Protein AF-A0A497L647-F1 (afdb_monomer_lite)

Radius of gyration: 16.7 Å; chains: 1; bounding box: 34×31×42 Å

Structure (mmCIF, N/CA/C/O backbone):
data_AF-A0A497L647-F1
#
_entry.id   AF-A0A497L647-F1
#
loop_
_atom_site.group_PDB
_atom_site.id
_atom_site.type_symbol
_atom_site.label_atom_id
_atom_site.label_alt_id
_atom_site.label_comp_id
_atom_site.label_asym_id
_atom_site.label_entity_id
_atom_site.label_seq_id
_atom_site.pdbx_PDB_ins_code
_atom_site.Cartn_x
_atom_site.Cartn_y
_atom_site.Cartn_z
_atom_site.occupancy
_atom_site.B_iso_or_equiv
_atom_site.auth_seq_id
_atom_site.auth_comp_id
_atom_site.auth_asym_id
_atom_site.auth_atom_id
_atom_site.pdbx_PDB_model_num
ATOM 1 N N . MET A 1 1 ? -9.710 12.854 12.905 1.00 36.41 1 MET A N 1
ATOM 2 C CA . MET A 1 1 ? -9.983 11.795 13.901 1.00 36.41 1 MET A CA 1
ATOM 3 C C . MET A 1 1 ? -8.810 10.831 13.827 1.00 36.41 1 MET A C 1
ATOM 5 O O . MET A 1 1 ? -8.595 10.288 12.757 1.00 36.41 1 MET A O 1
ATOM 9 N N . VAL A 1 2 ? -7.993 10.710 14.876 1.00 34.97 2 VAL A N 1
ATOM 10 C CA . VAL A 1 2 ? -6.838 9.792 14.886 1.00 34.97 2 VAL A CA 1
ATOM 11 C C . VAL A 1 2 ? -7.294 8.497 15.550 1.00 34.97 2 VAL A C 1
ATOM 13 O O . VAL A 1 2 ? -7.702 8.518 16.709 1.00 34.97 2 VAL A O 1
ATOM 16 N N . ALA A 1 3 ? -7.297 7.393 14.804 1.00 38.84 3 ALA A N 1
ATOM 17 C CA . ALA A 1 3 ? -7.645 6.078 15.328 1.00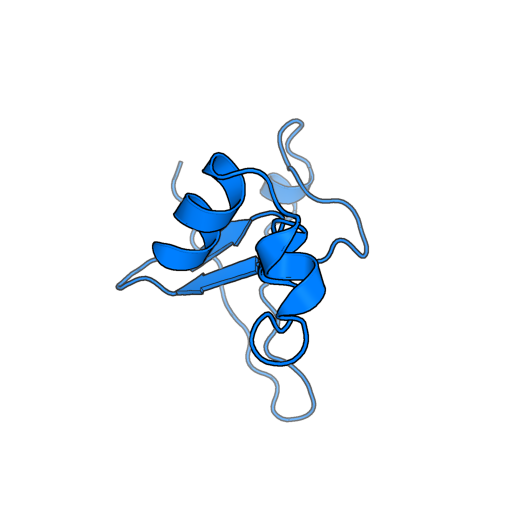 38.84 3 ALA A CA 1
ATOM 18 C C . ALA A 1 3 ? -6.356 5.325 15.670 1.00 38.84 3 ALA A C 1
ATOM 20 O O . ALA A 1 3 ? -5.589 4.960 14.785 1.00 38.84 3 ALA A O 1
ATOM 21 N N . VAL A 1 4 ? -6.117 5.098 16.960 1.00 47.81 4 VAL A N 1
ATOM 22 C CA . VAL A 1 4 ? -5.024 4.239 17.427 1.00 47.81 4 VAL A CA 1
ATOM 23 C C . VAL A 1 4 ? -5.541 2.805 17.455 1.00 47.81 4 VAL A C 1
ATOM 25 O O . VAL A 1 4 ? -6.577 2.537 18.065 1.00 47.81 4 VAL A O 1
ATOM 28 N N . THR A 1 5 ? -4.833 1.880 16.806 1.00 54.38 5 THR A N 1
ATOM 29 C CA . THR A 1 5 ? -5.181 0.457 16.841 1.00 54.38 5 THR A CA 1
ATOM 30 C C . THR A 1 5 ? -4.102 -0.398 17.502 1.00 54.38 5 THR A C 1
ATOM 32 O O . THR A 1 5 ? -2.930 -0.032 17.558 1.00 54.38 5 THR A O 1
ATOM 35 N N . ARG A 1 6 ? -4.510 -1.553 18.038 1.00 48.25 6 ARG A N 1
ATOM 36 C CA . ARG A 1 6 ? -3.637 -2.503 18.730 1.00 48.25 6 ARG A CA 1
ATOM 37 C C . ARG A 1 6 ? -3.212 -3.615 17.776 1.00 48.25 6 ARG A C 1
ATOM 39 O O . ARG A 1 6 ? -4.017 -4.482 17.422 1.00 48.25 6 ARG A O 1
ATOM 46 N N . ILE A 1 7 ? -1.927 -3.631 17.435 1.00 56.56 7 ILE A N 1
ATOM 47 C CA . ILE A 1 7 ? -1.288 -4.776 16.782 1.00 56.56 7 ILE A CA 1
ATOM 48 C C . ILE A 1 7 ? -1.172 -5.899 17.821 1.00 56.56 7 ILE A C 1
ATOM 50 O O . ILE A 1 7 ? -0.631 -5.696 18.910 1.00 56.56 7 ILE A O 1
ATOM 54 N N . LYS A 1 8 ? -1.721 -7.081 17.519 1.00 48.62 8 LYS A N 1
ATOM 55 C CA . LYS A 1 8 ? -1.481 -8.296 18.313 1.00 48.62 8 LYS A CA 1
ATOM 56 C C . LYS A 1 8 ? -0.509 -9.180 17.540 1.00 48.62 8 LYS A C 1
ATOM 58 O O . LYS A 1 8 ? -0.824 -9.630 16.441 1.00 48.62 8 LYS A O 1
ATOM 63 N N . PHE A 1 9 ? 0.652 -9.434 18.132 1.00 48.41 9 PHE A N 1
ATOM 64 C CA . PHE A 1 9 ? 1.636 -10.371 17.602 1.00 48.41 9 PHE A CA 1
ATOM 65 C C . PHE A 1 9 ? 1.301 -11.786 18.085 1.00 48.41 9 PHE A C 1
ATOM 67 O O . PHE A 1 9 ? 1.144 -12.008 19.284 1.00 48.41 9 PHE A O 1
ATOM 74 N N . PHE A 1 10 ? 1.169 -12.732 17.153 1.00 49.25 10 PHE A N 1
ATOM 75 C CA . PHE A 1 10 ? 1.057 -14.161 17.448 1.00 49.25 10 PHE A CA 1
ATOM 76 C C . PHE A 1 10 ? 2.273 -14.884 16.870 1.00 49.25 10 PHE A C 1
ATOM 78 O O . PHE A 1 10 ? 2.581 -14.735 15.691 1.00 49.25 10 PHE A O 1
ATOM 85 N N . GLU A 1 11 ? 2.935 -15.698 17.692 1.00 51.72 11 GLU A N 1
ATOM 86 C CA . GLU A 1 11 ? 4.219 -16.339 17.365 1.00 51.72 11 GLU A CA 1
ATOM 87 C C . GLU A 1 11 ? 4.155 -17.395 16.247 1.00 51.72 11 GLU A C 1
ATOM 89 O O . GLU A 1 11 ? 5.199 -17.844 15.787 1.00 51.72 11 GLU A O 1
ATOM 94 N N . LYS A 1 12 ? 2.965 -17.816 15.790 1.00 51.97 12 LYS A N 1
ATOM 95 C CA . LYS A 1 12 ? 2.839 -18.956 14.860 1.00 51.97 12 LYS A CA 1
ATOM 96 C C . LYS A 1 12 ? 2.573 -18.633 13.390 1.00 51.97 12 LYS A C 1
ATOM 98 O O . LYS A 1 12 ? 2.838 -19.506 12.575 1.00 51.97 12 LYS A O 1
ATOM 103 N N . SER A 1 13 ? 2.111 -17.434 13.031 1.00 53.38 13 SER A N 1
ATOM 104 C CA . SER A 1 13 ? 2.014 -16.987 11.627 1.00 53.38 13 SER A CA 1
ATOM 105 C C . SER A 1 13 ? 1.347 -15.608 11.551 1.00 53.38 13 SER A C 1
ATOM 107 O O . SER A 1 13 ? 0.137 -15.502 11.761 1.00 53.38 13 SER A O 1
ATOM 109 N N . GLY A 1 14 ? 2.120 -14.576 11.212 1.00 59.03 14 GLY A N 1
ATOM 110 C CA . GLY A 1 14 ? 1.619 -13.267 10.783 1.00 59.03 14 GLY A CA 1
ATOM 111 C C . GLY A 1 14 ? 1.190 -12.328 11.913 1.00 59.03 14 GLY A C 1
ATOM 112 O O . GLY A 1 14 ? 0.251 -12.599 12.663 1.00 59.03 14 GLY A O 1
ATOM 113 N N . ALA A 1 15 ? 1.848 -11.172 12.003 1.00 68.19 15 ALA A N 1
ATOM 114 C CA . ALA A 1 15 ? 1.294 -10.039 12.733 1.00 68.19 15 ALA A CA 1
ATOM 115 C C . ALA A 1 15 ? -0.056 -9.663 12.103 1.00 68.19 15 ALA A C 1
ATOM 117 O O . ALA A 1 15 ? -0.172 -9.594 10.881 1.00 68.19 15 ALA A O 1
ATOM 118 N N . ARG A 1 16 ? -1.086 -9.439 12.926 1.00 74.88 16 ARG A N 1
ATOM 119 C CA . ARG A 1 16 ? -2.398 -8.982 12.449 1.00 74.88 16 ARG A CA 1
ATOM 120 C C . ARG A 1 16 ? -2.672 -7.582 12.969 1.00 74.88 16 ARG A C 1
ATOM 122 O O . ARG A 1 16 ? -2.624 -7.339 14.182 1.00 74.88 16 ARG A O 1
ATOM 129 N N . LEU A 1 17 ? -3.006 -6.683 12.051 1.00 79.62 17 LEU A N 1
ATOM 130 C CA . LEU A 1 17 ? -3.558 -5.381 12.379 1.00 79.62 17 LEU A CA 1
ATOM 131 C C . LEU A 1 17 ? -5.074 -5.519 12.514 1.00 79.62 17 LEU A C 1
ATOM 133 O O . LEU A 1 17 ? -5.765 -5.839 11.553 1.00 79.62 17 LEU A O 1
ATOM 137 N N . ASN A 1 18 ? -5.603 -5.299 13.715 1.00 83.25 18 ASN A N 1
ATOM 138 C CA . ASN A 1 18 ? -7.051 -5.256 13.889 1.00 83.25 18 ASN A CA 1
ATOM 139 C C . ASN A 1 18 ? -7.544 -3.873 13.468 1.00 83.25 18 ASN A C 1
ATOM 141 O O . ASN A 1 18 ? -7.053 -2.879 13.988 1.00 83.25 18 ASN A O 1
ATOM 145 N N . ILE A 1 19 ? -8.521 -3.781 12.575 1.00 85.44 19 ILE A N 1
ATOM 146 C CA . ILE A 1 19 ? -9.160 -2.504 12.242 1.00 85.44 19 ILE A CA 1
ATOM 147 C C . ILE A 1 19 ? -10.492 -2.439 13.002 1.00 85.44 19 ILE A C 1
ATOM 149 O O . ILE A 1 19 ? -11.276 -3.389 12.928 1.00 85.44 19 ILE A O 1
ATOM 153 N N . PRO A 1 20 ? -10.772 -1.373 13.778 1.00 88.81 20 PRO A N 1
ATOM 154 C CA . PRO A 1 20 ? -12.044 -1.252 14.481 1.00 88.81 20 PRO A CA 1
ATOM 155 C C . PRO A 1 20 ? -13.233 -1.337 13.519 1.00 88.81 20 PRO A C 1
ATOM 157 O O . PRO A 1 20 ? -13.242 -0.687 12.476 1.00 88.81 20 PRO A O 1
ATOM 160 N N . ALA A 1 21 ? -14.281 -2.074 13.898 1.00 88.38 21 ALA A N 1
ATOM 161 C CA . ALA A 1 21 ? -15.466 -2.257 13.052 1.00 88.38 21 ALA A CA 1
ATOM 162 C C . ALA A 1 21 ? -16.150 -0.931 12.6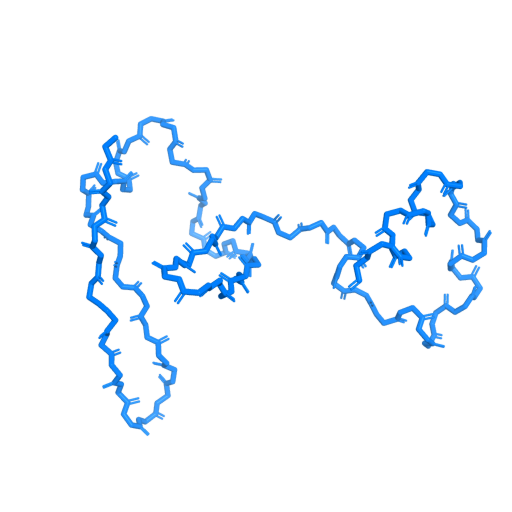65 1.00 88.38 21 ALA A C 1
ATOM 164 O O . ALA A 1 21 ? -16.776 -0.848 11.614 1.00 88.38 21 ALA A O 1
ATOM 165 N N . SER A 1 22 ? -16.025 0.111 13.493 1.00 91.62 22 SER A N 1
ATOM 166 C CA . SER A 1 22 ? -16.513 1.458 13.173 1.00 91.62 22 SER A CA 1
ATOM 167 C C . SER A 1 22 ? -15.786 2.096 11.987 1.00 91.62 22 SER A C 1
ATOM 169 O O . SER A 1 22 ? -16.405 2.853 11.250 1.00 91.62 22 SER A O 1
ATOM 171 N N . VAL A 1 23 ? -14.502 1.784 11.794 1.00 90.31 23 VAL A N 1
ATOM 172 C CA . VAL A 1 23 ? -13.701 2.257 10.657 1.00 90.31 23 VAL A CA 1
ATOM 173 C C . VAL A 1 23 ? -14.068 1.471 9.401 1.00 90.31 23 VAL A C 1
ATOM 175 O O . VAL A 1 23 ? -14.333 2.083 8.375 1.00 90.31 23 VAL A O 1
ATOM 178 N N . VAL A 1 24 ? -14.174 0.140 9.501 1.00 88.81 24 VAL A N 1
ATOM 179 C CA . VAL A 1 24 ? -14.537 -0.740 8.369 1.00 88.81 24 VAL A CA 1
ATOM 180 C C . VAL A 1 24 ? -15.936 -0.432 7.825 1.00 88.81 24 VAL A C 1
ATOM 182 O O . VAL A 1 24 ? -16.163 -0.467 6.626 1.00 88.81 24 VAL A O 1
ATOM 185 N N . ARG A 1 25 ? -16.892 -0.089 8.697 1.00 90.19 25 ARG A N 1
ATOM 186 C CA . ARG A 1 25 ? -18.267 0.265 8.295 1.00 90.19 25 ARG A CA 1
ATOM 187 C C . ARG A 1 25 ? -18.411 1.695 7.770 1.00 90.19 25 ARG A C 1
ATOM 189 O O . ARG A 1 25 ? -19.523 2.103 7.439 1.00 90.19 25 ARG A O 1
ATOM 196 N N . SER A 1 26 ? -17.334 2.479 7.760 1.00 93.00 26 SER A N 1
ATOM 197 C CA . SER A 1 26 ? -17.366 3.831 7.211 1.00 93.00 26 SER A CA 1
ATOM 198 C C . SER A 1 26 ? -17.645 3.768 5.706 1.00 93.00 26 SER A C 1
ATOM 200 O O . SER A 1 26 ? -16.970 3.006 5.018 1.00 93.00 26 SER A O 1
ATOM 202 N N . PRO A 1 27 ? -18.554 4.595 5.155 1.00 90.31 27 PRO A N 1
ATOM 203 C CA . PRO A 1 27 ? -18.795 4.649 3.710 1.00 90.31 27 PRO A CA 1
ATOM 204 C C . PRO A 1 27 ? -17.550 4.975 2.872 1.00 90.31 27 PRO A C 1
ATOM 206 O O . PRO A 1 27 ? -17.546 4.732 1.673 1.00 90.31 27 PRO A O 1
ATOM 209 N N . GLY A 1 28 ? -16.517 5.560 3.488 1.00 90.75 28 GLY A N 1
ATOM 210 C CA . GLY A 1 28 ? -15.243 5.883 2.842 1.00 90.75 28 GLY A CA 1
ATOM 211 C C . GLY A 1 28 ? -14.123 4.879 3.118 1.00 90.75 28 GLY A C 1
ATOM 212 O O . GLY A 1 28 ? -12.963 5.231 2.927 1.00 90.75 28 GLY A O 1
ATOM 213 N N . PHE A 1 29 ? -14.422 3.688 3.646 1.00 90.81 29 PHE A N 1
ATOM 214 C CA . PHE A 1 29 ? -13.403 2.656 3.822 1.00 90.81 29 PHE A CA 1
ATOM 215 C C . PHE A 1 29 ? -12.944 2.154 2.439 1.00 90.81 29 PHE A C 1
ATOM 217 O O . PHE A 1 29 ? -13.789 1.718 1.660 1.00 90.81 29 PHE A O 1
ATOM 224 N N . PRO A 1 30 ? -11.645 2.248 2.095 1.00 90.50 30 PRO 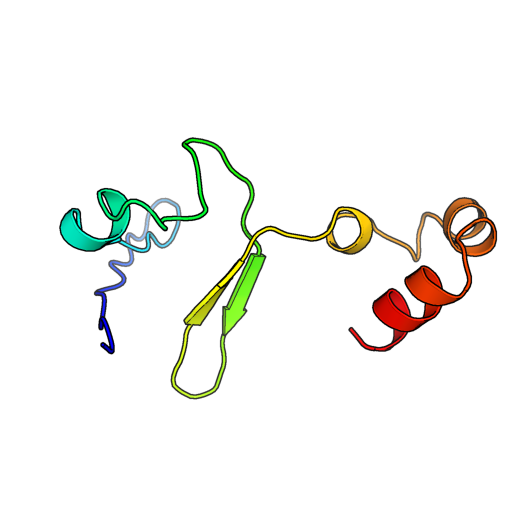A N 1
ATOM 225 C CA . PRO A 1 30 ? -11.208 2.110 0.706 1.00 90.50 30 PRO A CA 1
ATOM 226 C C . PRO A 1 30 ? -10.873 0.669 0.294 1.00 90.50 30 PRO A C 1
ATOM 228 O O . PRO A 1 30 ? -10.446 0.469 -0.839 1.00 90.50 30 PRO A O 1
ATOM 231 N N . PHE A 1 31 ? -11.023 -0.312 1.189 1.00 91.19 31 PHE A N 1
ATOM 232 C CA . PHE A 1 31 ? -10.601 -1.696 0.959 1.00 91.19 31 PHE A CA 1
ATOM 233 C C . PHE A 1 31 ? -11.779 -2.668 0.971 1.00 91.19 31 PHE A C 1
ATOM 235 O O . PHE A 1 31 ? -12.740 -2.483 1.721 1.00 91.19 31 PHE A O 1
ATOM 242 N N . GLU A 1 32 ? -11.649 -3.729 0.186 1.00 89.00 32 GLU A N 1
ATOM 243 C CA . GLU A 1 32 ? -12.534 -4.893 0.173 1.00 89.00 32 GLU A CA 1
ATOM 244 C C . GLU A 1 32 ? -11.827 -6.120 0.771 1.00 89.00 32 GLU A C 1
ATOM 246 O O . GLU A 1 32 ? -10.619 -6.103 1.031 1.00 89.00 32 GLU A O 1
ATOM 251 N N . ASP A 1 33 ? -12.586 -7.183 1.037 1.00 86.25 33 ASP A N 1
ATOM 252 C CA . ASP A 1 33 ? -11.993 -8.455 1.452 1.00 86.25 33 ASP A CA 1
ATOM 253 C C . ASP A 1 33 ? -11.057 -8.973 0.343 1.00 86.25 33 ASP A C 1
ATOM 255 O O . ASP A 1 33 ? -11.358 -8.852 -0.843 1.00 86.25 33 ASP A O 1
ATOM 259 N N . ASP A 1 34 ? -9.918 -9.541 0.744 1.00 85.25 34 ASP A N 1
ATOM 260 C CA . ASP A 1 34 ? -8.852 -10.049 -0.136 1.00 85.25 34 ASP A CA 1
ATOM 261 C C . ASP A 1 34 ? -8.081 -8.995 -0.967 1.00 85.25 34 ASP A C 1
ATOM 263 O O . ASP A 1 34 ? -7.231 -9.366 -1.782 1.00 85.25 34 ASP A O 1
ATOM 267 N N . ASP A 1 35 ? -8.282 -7.692 -0.721 1.00 89.25 35 ASP A N 1
ATOM 268 C CA . ASP A 1 35 ? -7.444 -6.641 -1.317 1.00 89.25 35 ASP A CA 1
ATOM 269 C C . ASP A 1 35 ? -5.967 -6.793 -0.896 1.00 89.25 35 ASP A C 1
ATOM 271 O O . ASP A 1 35 ? -5.627 -6.944 0.284 1.00 89.25 35 ASP A O 1
ATOM 275 N N . LEU A 1 36 ? -5.060 -6.672 -1.872 1.00 86.69 36 LEU A N 1
ATOM 276 C CA . LEU A 1 36 ? -3.643 -6.448 -1.597 1.00 86.69 36 LEU A CA 1
ATOM 277 C C . LEU A 1 36 ? -3.452 -5.013 -1.107 1.00 86.69 36 LEU A C 1
ATOM 279 O O . LEU A 1 36 ? -4.008 -4.074 -1.675 1.00 86.69 36 LEU A O 1
ATOM 283 N N . VAL A 1 37 ? -2.641 -4.846 -0.065 1.00 90.62 37 VAL A N 1
ATOM 284 C CA . VAL A 1 37 ? -2.358 -3.539 0.531 1.00 90.62 37 VAL A CA 1
ATOM 285 C C . VAL A 1 37 ? -0.861 -3.313 0.650 1.00 90.62 37 VAL A C 1
ATOM 287 O O . VAL A 1 37 ? -0.105 -4.220 1.006 1.00 90.62 37 VAL A O 1
ATOM 290 N N . LYS A 1 38 ? -0.444 -2.079 0.392 1.00 90.56 38 LYS A N 1
ATOM 291 C CA . LYS A 1 38 ? 0.881 -1.579 0.732 1.00 90.56 38 LYS A CA 1
ATOM 292 C C . LYS A 1 38 ? 0.849 -1.045 2.159 1.00 90.56 38 LYS A C 1
ATOM 294 O O . LYS A 1 38 ? -0.106 -0.380 2.562 1.00 90.56 38 LYS A O 1
ATOM 299 N N . ILE A 1 39 ? 1.881 -1.379 2.931 1.00 89.56 39 ILE A N 1
ATOM 300 C CA . ILE A 1 39 ? 2.044 -0.929 4.313 1.00 89.56 39 ILE A CA 1
ATOM 301 C C . ILE A 1 39 ? 3.340 -0.138 4.404 1.00 89.56 39 ILE A C 1
ATOM 303 O O . ILE A 1 39 ? 4.419 -0.696 4.209 1.00 89.56 39 ILE A O 1
ATOM 307 N N . GLU A 1 40 ? 3.233 1.132 4.777 1.00 89.12 40 GLU A N 1
ATOM 308 C CA . GLU A 1 40 ? 4.383 1.976 5.082 1.00 89.12 40 GLU A CA 1
ATOM 309 C C . GLU A 1 40 ? 4.458 2.238 6.586 1.00 89.12 40 GLU A C 1
ATOM 311 O O . GLU A 1 40 ? 3.461 2.570 7.238 1.00 89.12 40 GLU A O 1
ATOM 316 N N . ILE A 1 41 ? 5.656 2.080 7.150 1.00 88.19 41 ILE A N 1
ATOM 317 C CA . ILE A 1 41 ? 5.932 2.342 8.563 1.00 88.19 41 ILE A CA 1
ATOM 318 C C . ILE A 1 41 ? 6.740 3.635 8.643 1.00 88.19 41 ILE A C 1
ATOM 320 O O . ILE A 1 41 ? 7.922 3.660 8.312 1.00 88.19 41 ILE A O 1
ATOM 324 N N . GLY A 1 42 ? 6.087 4.708 9.085 1.00 85.12 42 GLY A N 1
ATOM 325 C CA . GLY A 1 42 ? 6.741 5.961 9.452 1.00 85.12 42 GLY A CA 1
ATOM 326 C C . GLY A 1 42 ? 7.150 5.979 10.928 1.00 85.12 42 GLY A C 1
ATOM 327 O O . GLY A 1 42 ? 6.949 5.008 11.655 1.00 85.12 42 GLY A O 1
ATOM 328 N N . ASN A 1 43 ? 7.683 7.114 11.390 1.00 84.31 43 ASN A N 1
ATOM 329 C CA . ASN A 1 43 ? 8.207 7.256 12.757 1.00 84.31 43 ASN A CA 1
ATOM 330 C C . ASN A 1 43 ? 7.171 6.924 13.852 1.00 84.31 43 ASN A C 1
ATOM 332 O O . ASN A 1 43 ? 7.495 6.186 14.774 1.00 84.31 43 ASN A O 1
ATOM 336 N N . ASP A 1 44 ? 5.930 7.413 13.722 1.00 89.44 44 ASP A N 1
ATOM 337 C CA . ASP A 1 44 ? 4.848 7.214 14.709 1.00 89.44 44 ASP A CA 1
ATOM 338 C C . ASP A 1 44 ? 3.513 6.791 14.062 1.00 89.44 44 ASP A C 1
ATOM 340 O O . ASP A 1 44 ? 2.443 6.870 14.671 1.00 89.44 44 ASP A O 1
ATOM 344 N N . SER A 1 45 ? 3.546 6.366 12.798 1.00 85.69 45 SER A N 1
ATOM 345 C CA . SER A 1 45 ? 2.343 6.084 12.013 1.00 85.69 45 SER A CA 1
ATOM 346 C C . SER A 1 45 ? 2.529 4.886 11.096 1.00 85.69 45 SER A C 1
ATOM 348 O O . SER A 1 45 ? 3.604 4.682 10.539 1.00 85.69 45 SER A O 1
ATOM 350 N N . LEU A 1 46 ? 1.443 4.146 10.887 1.00 86.75 46 LEU A N 1
ATOM 351 C CA . LEU A 1 46 ? 1.340 3.105 9.873 1.00 86.75 46 LEU A CA 1
ATOM 352 C C . LEU A 1 46 ? 0.327 3.563 8.822 1.00 86.75 46 LEU A C 1
ATOM 354 O O . LEU A 1 46 ? -0.815 3.873 9.171 1.00 86.75 46 LEU A O 1
ATOM 358 N N . ILE A 1 47 ? 0.758 3.622 7.565 1.00 89.25 47 ILE A N 1
ATOM 359 C CA . ILE A 1 47 ? -0.081 3.974 6.416 1.00 89.25 47 ILE A CA 1
ATOM 360 C C . ILE A 1 47 ? -0.417 2.683 5.675 1.00 8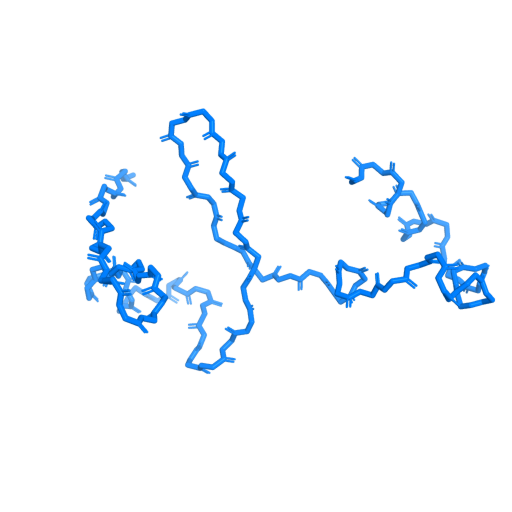9.25 47 ILE A C 1
ATOM 362 O O . ILE A 1 47 ? 0.450 1.836 5.468 1.00 89.25 47 ILE A O 1
ATOM 366 N N . ILE A 1 48 ? -1.695 2.521 5.333 1.00 90.25 48 ILE A N 1
ATOM 367 C CA . ILE A 1 48 ? -2.198 1.403 4.534 1.00 90.25 48 ILE A CA 1
ATOM 368 C C . ILE A 1 48 ? -2.861 2.007 3.311 1.00 90.25 48 ILE A C 1
ATOM 370 O O . ILE A 1 48 ? -3.774 2.823 3.457 1.00 90.25 48 ILE A O 1
ATOM 374 N N . GLU A 1 49 ? -2.428 1.587 2.134 1.00 91.62 49 GLU A N 1
ATOM 375 C CA . GLU A 1 49 ? -2.946 2.060 0.853 1.00 91.62 49 GLU A CA 1
ATOM 376 C C . GLU A 1 49 ? -3.054 0.913 -0.155 1.00 91.62 49 GLU A C 1
ATOM 378 O O . GLU A 1 49 ? -2.537 -0.185 0.075 1.00 91.62 49 GLU A O 1
ATOM 383 N N . LYS A 1 50 ? -3.775 1.140 -1.258 1.00 91.62 50 LYS A N 1
ATOM 384 C CA . LYS A 1 50 ? -3.769 0.189 -2.372 1.00 91.62 50 LYS A CA 1
ATOM 385 C C . LYS A 1 50 ? -2.418 0.302 -3.075 1.00 91.62 50 LYS A C 1
ATOM 387 O O . LYS A 1 50 ? -2.032 1.426 -3.383 1.00 91.62 50 LYS A O 1
ATOM 392 N N . PRO A 1 51 ? -1.712 -0.815 -3.311 1.00 92.50 51 PRO A N 1
ATOM 393 C CA . PRO A 1 51 ? -0.464 -0.767 -4.041 1.00 92.50 51 PRO A CA 1
ATOM 394 C C . PRO A 1 51 ? -0.750 -0.330 -5.472 1.00 92.50 51 PRO A C 1
ATOM 396 O O . PRO A 1 51 ? -1.740 -0.744 -6.088 1.00 92.50 51 PRO A O 1
ATOM 399 N N . GLU A 1 52 ? 0.149 0.466 -6.018 1.00 91.56 52 GLU A N 1
ATOM 400 C CA . GLU A 1 52 ? 0.188 0.676 -7.448 1.00 91.56 52 GLU A CA 1
ATOM 401 C C . GLU A 1 52 ? 0.704 -0.595 -8.132 1.00 91.56 52 GLU A C 1
ATOM 403 O O . GLU A 1 52 ? 1.584 -1.297 -7.630 1.00 91.56 52 GLU A O 1
ATOM 408 N N . TRP A 1 53 ? 0.181 -0.906 -9.319 1.00 90.75 53 TRP A N 1
ATOM 409 C CA . TRP A 1 53 ? 0.542 -2.142 -10.028 1.00 90.75 53 TRP A CA 1
ATOM 410 C C . TRP A 1 53 ? 2.051 -2.241 -10.304 1.00 90.75 53 TRP A C 1
ATOM 412 O O . TRP A 1 53 ? 2.600 -3.340 -10.357 1.00 90.75 53 TRP A O 1
ATOM 422 N N . TRP A 1 54 ? 2.724 -1.100 -10.477 1.00 90.44 54 TRP A N 1
ATOM 423 C CA . TRP A 1 54 ? 4.157 -1.036 -10.742 1.00 90.44 54 TRP A CA 1
ATOM 424 C C . TRP A 1 54 ? 5.007 -1.238 -9.483 1.00 90.44 54 TRP A C 1
ATOM 426 O O . TRP A 1 54 ? 6.157 -1.644 -9.613 1.00 90.44 54 TRP A O 1
ATOM 436 N N . GLU A 1 55 ? 4.465 -1.036 -8.279 1.00 90.19 55 GLU A N 1
ATOM 437 C CA . GLU A 1 55 ? 5.149 -1.358 -7.013 1.00 90.19 55 GLU A CA 1
ATOM 438 C C . GLU A 1 55 ? 5.223 -2.876 -6.782 1.00 90.19 55 GLU A C 1
ATOM 440 O O . GLU A 1 55 ? 6.026 -3.360 -5.988 1.00 90.19 55 GLU A O 1
ATOM 445 N N . MET A 1 56 ? 4.388 -3.646 -7.484 1.00 88.69 56 MET A N 1
ATOM 446 C CA . MET A 1 56 ? 4.293 -5.101 -7.344 1.00 88.69 56 MET A CA 1
ATOM 447 C C . MET A 1 56 ? 5.266 -5.876 -8.248 1.00 88.69 56 MET A C 1
ATOM 449 O O . MET A 1 56 ? 5.238 -7.108 -8.256 1.00 88.69 56 MET A O 1
ATOM 453 N N . LEU A 1 57 ? 6.088 -5.185 -9.043 1.00 89.88 57 LEU A N 1
ATOM 454 C CA . LEU A 1 57 ? 6.936 -5.787 -10.074 1.00 89.88 57 LEU A CA 1
ATOM 455 C C . LEU A 1 57 ? 8.426 -5.630 -9.757 1.00 89.88 57 LEU A C 1
ATOM 457 O O . LEU A 1 57 ? 8.867 -4.583 -9.289 1.00 89.88 57 LEU A O 1
ATOM 461 N N . ASP A 1 58 ? 9.220 -6.652 -10.092 1.00 86.88 58 ASP A N 1
ATOM 462 C CA . ASP A 1 58 ? 10.681 -6.553 -10.050 1.00 86.88 58 ASP A CA 1
ATOM 463 C C . ASP A 1 58 ? 11.222 -5.958 -11.358 1.00 86.88 58 ASP A C 1
ATOM 465 O O . ASP A 1 58 ? 11.460 -6.641 -12.363 1.00 86.88 58 ASP A O 1
ATOM 469 N N . TRP A 1 59 ? 11.438 -4.646 -11.343 1.00 88.19 59 TRP A N 1
ATOM 470 C CA . TRP A 1 59 ? 11.955 -3.915 -12.497 1.00 88.19 59 TRP A CA 1
ATOM 471 C C . TRP A 1 59 ? 13.405 -4.260 -12.856 1.00 88.19 59 TRP A C 1
ATOM 473 O O . TRP A 1 59 ? 13.806 -4.047 -14.005 1.00 88.19 59 TRP A O 1
ATOM 483 N N . ASN A 1 60 ? 14.185 -4.843 -11.935 1.00 85.69 60 ASN A N 1
ATOM 484 C CA . ASN A 1 60 ? 15.548 -5.285 -12.240 1.00 85.69 60 ASN A CA 1
ATOM 485 C C . ASN A 1 60 ? 15.541 -6.485 -13.188 1.00 85.69 60 ASN A C 1
ATOM 487 O O . ASN A 1 60 ? 16.379 -6.556 -14.093 1.00 85.69 60 ASN A O 1
ATOM 491 N N . GLU A 1 61 ? 14.572 -7.384 -13.017 1.00 90.12 61 GLU A N 1
ATOM 492 C CA . GLU A 1 61 ? 14.367 -8.544 -13.887 1.00 90.12 61 GLU A CA 1
ATOM 493 C C . GLU A 1 61 ? 13.598 -8.183 -15.171 1.00 90.12 61 GLU A C 1
ATOM 495 O O . GLU A 1 61 ? 13.735 -8.850 -16.198 1.00 90.12 61 GLU A O 1
ATOM 500 N N . MET A 1 62 ? 12.844 -7.078 -15.160 1.00 89.31 62 MET A N 1
ATOM 501 C CA . MET A 1 62 ? 11.938 -6.672 -16.243 1.00 89.31 62 MET A CA 1
ATOM 502 C C . MET A 1 62 ? 12.388 -5.429 -17.035 1.00 89.31 62 MET A C 1
ATOM 504 O O . MET A 1 62 ? 11.559 -4.639 -17.493 1.00 89.31 62 MET A O 1
ATOM 508 N N . ARG A 1 63 ? 13.694 -5.259 -17.287 1.00 88.69 63 ARG A N 1
ATOM 509 C CA . ARG A 1 63 ? 14.244 -4.063 -17.974 1.00 88.69 63 ARG A CA 1
ATOM 510 C C . ARG A 1 63 ? 13.582 -3.720 -19.315 1.00 88.69 63 ARG A C 1
ATOM 512 O O . ARG A 1 63 ? 13.387 -2.548 -19.624 1.00 88.69 63 ARG A O 1
ATOM 519 N N . ASN A 1 64 ? 13.224 -4.724 -20.119 1.00 90.88 64 ASN A N 1
ATOM 520 C CA . ASN A 1 64 ? 12.556 -4.491 -21.406 1.00 90.88 64 ASN A CA 1
ATOM 521 C C . ASN A 1 64 ? 11.163 -3.874 -21.226 1.00 90.88 64 ASN A C 1
ATOM 523 O O . ASN A 1 64 ? 10.793 -2.981 -21.985 1.00 90.88 64 ASN A O 1
ATOM 527 N N . ALA A 1 65 ? 10.416 -4.328 -20.215 1.00 89.44 65 ALA A N 1
ATOM 528 C CA . ALA A 1 65 ? 9.112 -3.769 -19.882 1.00 89.44 65 ALA A CA 1
ATOM 529 C C . ALA A 1 65 ? 9.263 -2.352 -19.317 1.00 89.44 65 ALA A C 1
ATOM 531 O O . ALA A 1 65 ? 8.560 -1.458 -19.774 1.00 89.44 65 ALA A O 1
ATOM 532 N N . TYR A 1 66 ? 10.237 -2.129 -18.423 1.00 90.50 66 TYR A N 1
ATOM 533 C CA . TYR A 1 66 ? 10.543 -0.800 -17.881 1.00 90.50 66 TYR A CA 1
ATOM 534 C C . TYR A 1 66 ? 10.795 0.226 -18.992 1.00 90.50 66 TYR A C 1
ATOM 536 O O . TYR A 1 66 ? 10.205 1.302 -19.001 1.00 90.50 66 TYR A O 1
ATOM 544 N N . ASN A 1 67 ? 11.610 -0.123 -19.992 1.00 91.19 67 ASN A N 1
ATOM 545 C CA . ASN A 1 67 ? 11.926 0.776 -21.104 1.00 91.19 67 ASN A CA 1
ATOM 546 C C . ASN A 1 67 ? 10.698 1.166 -21.940 1.00 91.19 67 ASN A C 1
ATOM 548 O O . ASN A 1 67 ? 10.664 2.274 -22.479 1.00 91.19 67 ASN A O 1
ATOM 552 N N . ALA A 1 68 ? 9.698 0.285 -22.021 1.00 93.31 68 ALA A N 1
ATOM 553 C CA . ALA A 1 68 ? 8.456 0.518 -22.749 1.00 93.31 68 ALA A CA 1
ATOM 554 C C . ALA A 1 68 ? 7.433 1.366 -21.971 1.00 93.31 68 ALA A C 1
ATOM 556 O O . ALA A 1 68 ? 6.417 1.758 -22.546 1.00 93.31 68 ALA A O 1
ATOM 557 N N . LEU A 1 69 ? 7.676 1.655 -20.687 1.00 92.69 69 LEU A N 1
ATOM 558 C CA . LEU A 1 69 ? 6.775 2.482 -19.889 1.00 92.69 69 LEU A CA 1
ATOM 559 C C . LEU A 1 69 ? 6.804 3.954 -20.327 1.00 92.69 69 LEU A C 1
ATOM 561 O O . LEU A 1 69 ? 7.853 4.449 -20.757 1.00 92.69 69 LEU A O 1
ATOM 565 N N . PRO A 1 70 ? 5.684 4.677 -20.158 1.00 95.19 70 PRO A N 1
ATOM 566 C CA . PRO A 1 70 ? 5.669 6.134 -20.229 1.00 95.19 70 PRO A CA 1
ATOM 567 C C . PRO A 1 70 ? 6.632 6.7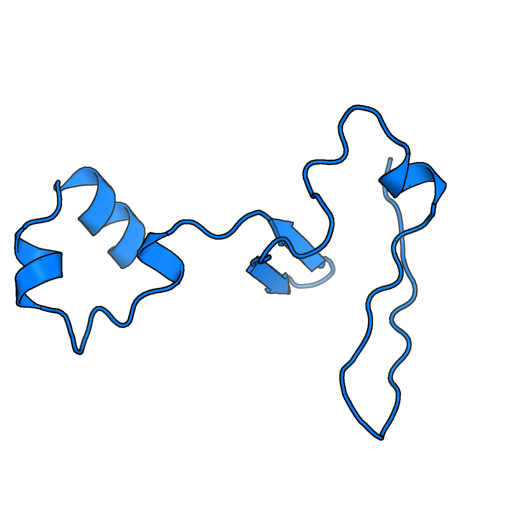58 -19.214 1.00 95.19 70 PRO A C 1
ATOM 569 O O . PRO A 1 70 ? 6.811 6.220 -18.118 1.00 95.19 70 PRO A O 1
ATOM 572 N N . ASP A 1 71 ? 7.199 7.915 -19.556 1.00 93.75 71 ASP A N 1
ATOM 573 C CA . ASP A 1 71 ? 8.184 8.600 -18.708 1.00 93.75 71 ASP A CA 1
ATOM 574 C C . ASP A 1 71 ? 7.617 8.953 -17.323 1.00 93.75 71 ASP A C 1
ATOM 576 O O . ASP A 1 71 ? 8.292 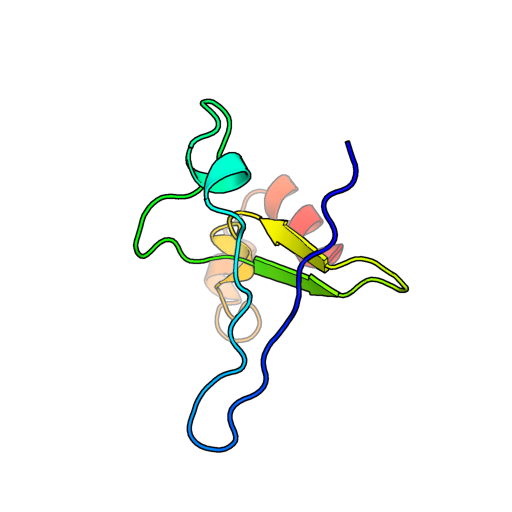8.737 -16.324 1.00 93.75 71 ASP A O 1
ATOM 580 N N . GLU A 1 72 ? 6.336 9.329 -17.239 1.00 93.19 72 GLU A N 1
ATOM 581 C CA . GLU A 1 72 ? 5.651 9.606 -15.964 1.00 93.19 72 GLU A CA 1
ATOM 582 C C . GLU A 1 72 ? 5.711 8.420 -14.980 1.00 93.19 72 GLU A C 1
ATOM 584 O O . GLU A 1 72 ? 5.873 8.601 -13.777 1.00 93.19 72 GLU A O 1
ATOM 589 N N . ILE A 1 73 ? 5.581 7.183 -15.470 1.00 91.38 73 ILE A N 1
ATOM 590 C CA . ILE A 1 73 ? 5.626 5.994 -14.605 1.00 91.38 73 ILE A CA 1
ATOM 591 C C . ILE A 1 73 ? 7.071 5.668 -14.223 1.00 91.38 73 ILE A C 1
ATOM 593 O O . ILE A 1 73 ? 7.329 5.251 -13.097 1.00 91.38 73 ILE A O 1
ATOM 597 N N . LYS A 1 74 ? 8.026 5.886 -15.135 1.00 92.31 74 LYS A N 1
ATOM 598 C CA . LYS A 1 74 ? 9.456 5.698 -14.852 1.00 92.31 74 LYS A CA 1
ATOM 599 C C . LYS A 1 74 ? 9.948 6.648 -13.764 1.00 92.31 74 LYS A C 1
ATOM 601 O O . LYS A 1 74 ? 10.734 6.214 -12.928 1.00 92.31 74 LYS A O 1
ATOM 606 N N . GLU A 1 75 ? 9.475 7.895 -13.776 1.00 92.00 75 GLU A N 1
ATOM 607 C CA . GLU A 1 75 ? 9.749 8.892 -12.736 1.00 92.00 75 GLU A CA 1
ATOM 608 C C . GLU A 1 75 ? 9.222 8.415 -11.378 1.00 92.00 75 GLU A C 1
ATOM 610 O O . GLU A 1 75 ? 9.997 8.332 -10.431 1.00 92.00 75 GLU A O 1
ATOM 615 N N . LYS A 1 76 ? 7.960 7.965 -11.306 1.00 89.31 76 LYS A N 1
ATOM 616 C CA . LYS A 1 76 ? 7.371 7.420 -10.065 1.00 89.31 76 LYS A CA 1
ATOM 617 C C . LYS A 1 76 ? 8.134 6.214 -9.514 1.00 89.31 76 LYS A C 1
ATOM 619 O O . LYS A 1 76 ? 8.350 6.132 -8.314 1.00 89.31 76 LYS A O 1
ATOM 624 N N . ILE A 1 77 ? 8.575 5.300 -10.383 1.00 88.75 77 ILE A N 1
ATOM 625 C CA . ILE A 1 77 ? 9.383 4.138 -9.973 1.00 88.75 77 ILE A CA 1
ATOM 626 C C . ILE A 1 77 ? 10.755 4.570 -9.429 1.00 88.75 77 ILE A C 1
ATOM 628 O O . ILE A 1 77 ? 11.300 3.885 -8.575 1.00 88.75 77 ILE A O 1
ATOM 632 N N . ALA A 1 78 ? 11.343 5.657 -9.938 1.00 85.19 78 ALA A N 1
ATOM 633 C CA . ALA A 1 78 ? 12.673 6.113 -9.528 1.00 85.19 78 ALA A CA 1
ATOM 634 C C . ALA A 1 78 ? 12.675 6.927 -8.220 1.00 85.19 78 ALA A C 1
ATOM 636 O O . ALA A 1 78 ? 13.723 7.048 -7.586 1.00 85.19 78 ALA A O 1
ATOM 637 N N . GLU A 1 79 ? 11.536 7.518 -7.852 1.00 80.56 79 GLU A N 1
ATOM 638 C CA . GLU A 1 79 ? 11.351 8.286 -6.612 1.00 80.56 79 GLU A CA 1
ATOM 639 C C . GLU A 1 79 ? 11.045 7.407 -5.384 1.00 80.56 79 GLU A C 1
ATOM 641 O O . GLU A 1 79 ? 11.139 7.895 -4.254 1.00 80.56 79 GLU A O 1
ATOM 646 N N . HIS A 1 80 ? 10.728 6.129 -5.612 1.00 67.50 80 HIS A N 1
ATOM 647 C CA . HIS A 1 80 ? 10.441 5.097 -4.608 1.00 67.50 80 HIS A CA 1
ATOM 648 C C . HIS A 1 80 ? 11.637 4.177 -4.354 1.00 67.50 80 HIS A C 1
ATOM 650 O O . HIS A 1 80 ? 11.826 3.790 -3.177 1.00 67.50 80 HIS A O 1
#

pLDDT: mean 81.43, std 16.07, range [34.97, 95.19]

Secondary structure (DSSP, 8-state):
------EE--TTS--EEPPPHHHHTSTT----TT---EEEE-SS-EEEEPPPGGGGS-TTT-HHHHHHS-HHHHHHHHH-

Sequence (80 aa):
MVAVTRIKFFEKSGARLNIPASVVRSPGFPFEDDDLVKIEIGNDSLIIEKPEWWEMLDWNEMRNAYNALPDEIKEKIAEH

Foldseek 3Di:
DDDDWDFDDDPPDDTDTDDPPVQVPPPPNPDDPPQDWDWDDDPPDIDIDRDDPVVVDDCVVVVVVLVVDDPVVVVVVVVD